Protein AF-A0A965U0W9-F1 (afdb_monomer)

Radius of gyration: 12.83 Å; Cα contacts (8 Å, |Δi|>4): 166; chains: 1; bounding box: 24×32×35 Å

pLDDT: mean 85.94, std 11.43, range [41.56, 95.44]

Foldseek 3Di:
DLQAAEEEEEAPVLVVPPVSVVVVVVVQVVCVVVNHHHDYDPALVVCLVVVVRHDPAYEYEDDDQVRVQVRVVSCVVSVHAYEYENDDCVPHPDDHHYDDDDD

Nearest PDB structures (foldseek):
  5xx1-assembly1_F  TM=7.440E-01  e=1.783E-02  Salmonella enterica subsp. enterica serovar Typhi
  5xx1-assembly1_A  TM=7.559E-01  e=2.164E-02  Salmonella enterica subsp. enterica serovar Typhi
  5xx1-assembly1_J  TM=7.558E-01  e=2.164E-02  Salmonella enterica subsp. enterica serovar Typhi
  5xx1-assembly1_G  TM=7.441E-01  e=1.783E-02  Salmonella enterica subsp. enterica serovar Typhi
  5xx1-assembly1_I  TM=7.563E-01  e=2.462E-02  Salmonella enterica subsp. enterica serovar Typhi

Solvent-accessible surface area (backbone atoms only — not comparable to full-atom values): 5951 Å² total; per-residue (Å²): 130,77,74,43,24,45,34,32,36,43,36,74,69,30,82,80,33,70,68,45,50,48,53,52,52,50,52,50,52,52,30,51,77,68,69,28,52,73,43,82,30,77,48,55,65,62,50,63,77,45,44,94,41,42,40,86,54,34,37,37,36,34,69,49,70,71,65,35,49,55,42,50,50,53,36,46,75,71,69,52,55,44,33,39,30,77,52,90,63,87,84,51,95,59,98,63,47,76,58,82,83,80,131

Sequence (103 aa):
MRDQVVPLLLDPACARSEWHLEILRSIQKCAAATQRNTLVASCAQELIQSRQRLCDPVIVAGFEQESLCETVNTLAGAGMRMIVAGIDADALSVPVSCVTHSR

Structure (mmCIF, N/CA/C/O backbone):
data_AF-A0A965U0W9-F1
#
_entry.id   AF-A0A965U0W9-F1
#
loop_
_atom_site.group_PDB
_atom_site.id
_atom_site.type_symbol
_atom_site.label_atom_id
_atom_site.label_alt_id
_atom_site.label_comp_id
_atom_site.label_asym_id
_atom_site.label_entity_id
_atom_site.label_seq_id
_atom_site.pdbx_PDB_ins_code
_atom_site.Cartn_x
_atom_site.Cartn_y
_atom_site.Cartn_z
_atom_site.occupancy
_atom_site.B_iso_or_equiv
_atom_site.auth_seq_id
_atom_site.auth_comp_id
_atom_site.auth_asym_id
_atom_site.auth_atom_id
_atom_site.pdbx_PDB_model_num
ATOM 1 N 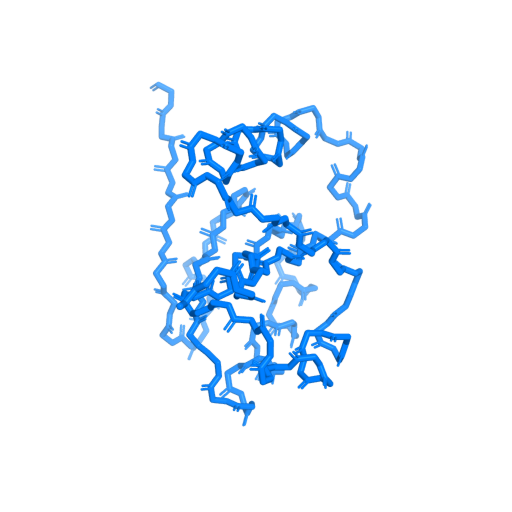N . MET A 1 1 ? -9.784 8.189 19.628 1.00 52.12 1 MET A N 1
ATOM 2 C CA . MET A 1 1 ? -9.286 7.584 18.368 1.00 52.12 1 MET A CA 1
ATOM 3 C C . MET A 1 1 ? -8.088 8.343 17.760 1.00 52.12 1 MET A C 1
ATOM 5 O O . MET A 1 1 ? -7.889 8.255 16.557 1.00 52.12 1 MET A O 1
ATOM 9 N N . ARG A 1 2 ? -7.267 9.074 18.539 1.00 55.78 2 ARG A N 1
ATOM 10 C CA . ARG A 1 2 ? -6.130 9.858 17.995 1.00 55.78 2 ARG A CA 1
ATOM 11 C C . ARG A 1 2 ? -4.840 9.045 17.781 1.00 55.78 2 ARG A C 1
ATOM 13 O O . ARG A 1 2 ? -3.930 9.551 17.143 1.00 55.78 2 ARG A O 1
ATOM 20 N N . ASP A 1 3 ? -4.792 7.796 18.245 1.00 66.69 3 ASP A N 1
ATOM 21 C CA . ASP A 1 3 ? -3.568 6.975 18.222 1.00 66.69 3 ASP A CA 1
ATOM 22 C C . ASP A 1 3 ? -3.465 6.016 17.030 1.00 66.69 3 ASP A C 1
ATOM 24 O O . ASP A 1 3 ? -2.491 5.270 16.930 1.00 66.69 3 ASP A O 1
ATOM 28 N N . GLN A 1 4 ? -4.466 6.002 16.143 1.00 80.50 4 GLN A N 1
ATOM 29 C CA . GLN A 1 4 ? -4.434 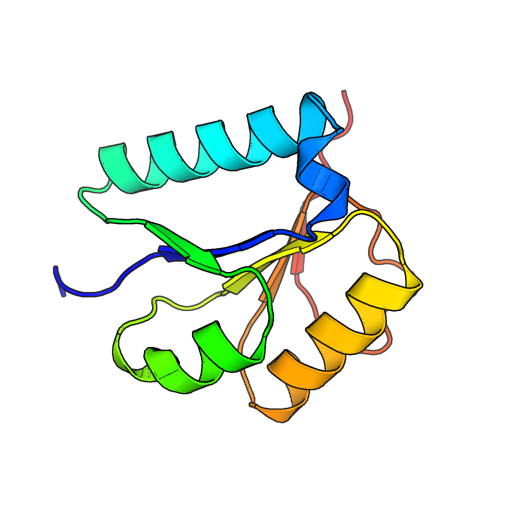5.133 14.971 1.00 80.50 4 GLN A CA 1
ATOM 30 C C . GLN A 1 4 ? -3.639 5.783 13.836 1.00 80.50 4 GLN A C 1
ATOM 32 O O . GLN A 1 4 ? -3.876 6.932 13.453 1.00 80.50 4 GLN A O 1
ATOM 37 N N . VAL A 1 5 ? -2.682 5.025 13.314 1.00 92.38 5 VAL A N 1
ATOM 38 C CA . VAL A 1 5 ? -1.721 5.452 12.296 1.00 92.38 5 VAL A CA 1
ATOM 39 C C . VAL A 1 5 ? -2.178 4.948 10.934 1.00 92.38 5 VAL A C 1
ATOM 41 O O . VAL A 1 5 ? -2.645 3.819 10.836 1.00 92.38 5 VAL A O 1
ATOM 44 N N . VAL A 1 6 ? -2.051 5.760 9.883 1.00 93.81 6 VAL A N 1
ATOM 45 C CA . VAL A 1 6 ? -2.347 5.344 8.503 1.00 93.81 6 VAL A CA 1
ATOM 46 C C . VAL A 1 6 ? -1.216 4.432 8.009 1.00 93.81 6 VAL A C 1
ATOM 48 O O . VAL A 1 6 ? -0.088 4.914 7.866 1.00 93.81 6 VAL A O 1
ATOM 51 N N . PRO A 1 7 ? -1.476 3.136 7.767 1.00 95.44 7 PRO A N 1
ATOM 52 C CA . PRO A 1 7 ? -0.448 2.214 7.307 1.00 95.44 7 PRO A CA 1
ATOM 53 C C . PRO A 1 7 ? -0.234 2.303 5.799 1.00 95.44 7 PRO A C 1
ATOM 55 O O . PRO A 1 7 ? -1.177 2.221 5.009 1.00 95.44 7 PRO A O 1
ATOM 58 N N . LEU A 1 8 ? 1.032 2.424 5.424 1.00 94.81 8 LEU A N 1
ATOM 59 C CA . LEU A 1 8 ? 1.523 2.446 4.057 1.00 94.81 8 LEU A CA 1
ATOM 60 C C . LEU A 1 8 ? 2.579 1.362 3.904 1.00 94.81 8 LEU A C 1
ATOM 62 O O . LEU A 1 8 ? 3.565 1.366 4.634 1.00 94.81 8 LEU A O 1
ATOM 66 N N . LEU A 1 9 ? 2.392 0.464 2.948 1.00 94.38 9 LEU A N 1
ATOM 67 C CA . LEU A 1 9 ? 3.448 -0.420 2.478 1.00 94.38 9 LEU A CA 1
ATOM 68 C C . LEU A 1 9 ? 3.954 0.126 1.153 1.00 94.38 9 LEU A C 1
ATOM 70 O O . LEU A 1 9 ? 3.169 0.301 0.222 1.00 94.38 9 LEU A O 1
ATOM 74 N N . LEU A 1 10 ? 5.249 0.411 1.093 1.00 91.38 10 LEU A N 1
ATOM 75 C CA . LEU A 1 10 ? 5.900 0.888 -0.116 1.00 91.38 10 LEU A CA 1
ATOM 76 C C . LEU A 1 10 ? 6.870 -0.182 -0.601 1.00 91.38 10 LEU A C 1
ATOM 78 O O . LEU A 1 10 ? 7.825 -0.500 0.108 1.00 91.38 10 LEU A O 1
ATOM 82 N N . ASP A 1 11 ? 6.640 -0.705 -1.804 1.00 88.69 11 ASP A N 1
ATOM 83 C CA . ASP A 1 11 ? 7.623 -1.560 -2.465 1.00 88.69 11 ASP A CA 1
ATOM 84 C C . ASP A 1 11 ? 8.964 -0.797 -2.554 1.00 88.69 11 ASP A C 1
ATOM 86 O O . ASP A 1 11 ? 8.984 0.356 -3.003 1.00 88.69 11 ASP A O 1
ATOM 90 N N . PRO A 1 12 ? 10.099 -1.380 -2.126 1.00 86.94 12 PRO A N 1
ATOM 91 C CA . PRO A 1 12 ? 11.399 -0.716 -2.198 1.00 86.94 12 PRO A CA 1
ATOM 92 C C . PRO A 1 12 ? 11.748 -0.166 -3.591 1.00 86.94 12 PRO A C 1
ATOM 94 O O . PRO A 1 12 ? 12.441 0.852 -3.698 1.00 86.94 12 PRO A O 1
ATOM 97 N N . ALA A 1 13 ? 11.260 -0.790 -4.667 1.00 87.75 13 ALA A N 1
ATOM 98 C CA . ALA A 1 13 ? 11.467 -0.316 -6.031 1.00 87.75 13 ALA A CA 1
ATOM 99 C C . ALA A 1 13 ? 10.754 1.022 -6.317 1.00 87.75 13 ALA A C 1
ATOM 101 O O . ALA A 1 13 ? 11.256 1.824 -7.113 1.00 87.75 13 ALA A O 1
ATOM 102 N N . CYS A 1 14 ? 9.671 1.346 -5.599 1.00 89.38 14 CYS A N 1
ATOM 103 C CA . CYS A 1 14 ? 8.975 2.630 -5.709 1.00 89.38 14 CYS A CA 1
ATOM 104 C C . CYS A 1 14 ? 9.868 3.835 -5.375 1.00 89.38 14 CYS A C 1
ATOM 106 O O . CYS A 1 14 ? 9.608 4.934 -5.864 1.00 89.38 14 CYS A O 1
ATOM 108 N N . ALA A 1 15 ? 10.941 3.658 -4.593 1.00 86.94 15 ALA A N 1
ATOM 109 C CA . ALA A 1 15 ? 11.880 4.735 -4.265 1.00 86.94 15 ALA A CA 1
ATOM 110 C C . ALA A 1 15 ? 12.557 5.353 -5.506 1.00 86.94 15 ALA A C 1
ATOM 112 O O . ALA A 1 15 ? 13.080 6.464 -5.437 1.00 86.94 15 ALA A O 1
ATOM 113 N N . ARG A 1 16 ? 12.541 4.644 -6.644 1.00 88.31 16 ARG A N 1
ATOM 114 C CA . ARG A 1 16 ? 13.120 5.083 -7.924 1.00 88.31 16 ARG A CA 1
ATOM 115 C C . ARG A 1 16 ? 12.097 5.742 -8.856 1.00 88.31 16 ARG A C 1
ATOM 117 O O . ARG A 1 16 ? 12.454 6.131 -9.962 1.00 88.31 16 ARG A O 1
ATOM 124 N N . SER A 1 17 ? 10.835 5.849 -8.440 1.00 89.75 17 SER A N 1
ATOM 125 C CA . SER A 1 17 ? 9.735 6.352 -9.263 1.00 89.75 17 SER A CA 1
ATOM 126 C C . SER A 1 17 ? 9.171 7.646 -8.686 1.00 89.75 17 SER A C 1
ATOM 128 O O . SER A 1 17 ? 8.543 7.644 -7.628 1.00 89.75 17 SER A O 1
ATOM 130 N N . GLU A 1 18 ? 9.348 8.759 -9.403 1.00 90.94 18 GLU A N 1
ATOM 131 C CA . GLU A 1 18 ? 8.820 10.064 -8.975 1.00 90.94 18 GLU A CA 1
ATOM 132 C C . GLU A 1 18 ? 7.306 10.035 -8.745 1.00 90.94 18 GLU A C 1
ATOM 134 O O . GLU A 1 18 ? 6.818 10.614 -7.777 1.00 90.94 18 GLU A O 1
ATOM 139 N N . TRP A 1 19 ? 6.578 9.296 -9.581 1.00 87.88 19 TRP A N 1
ATOM 140 C CA . TRP A 1 19 ? 5.135 9.136 -9.448 1.00 87.88 19 TRP A CA 1
ATOM 141 C C . TRP A 1 19 ? 4.735 8.433 -8.141 1.00 87.88 19 TRP A C 1
ATOM 143 O O . TRP A 1 19 ? 3.843 8.899 -7.435 1.00 87.88 19 TRP A O 1
ATOM 153 N N . HIS A 1 20 ? 5.439 7.369 -7.744 1.00 90.88 20 HIS A N 1
ATOM 154 C CA . HIS A 1 20 ? 5.177 6.706 -6.462 1.00 90.88 20 HIS A CA 1
ATOM 155 C C . HIS A 1 20 ? 5.540 7.584 -5.263 1.00 90.88 20 HIS A C 1
ATOM 157 O O . HIS A 1 20 ? 4.833 7.593 -4.252 1.00 90.88 20 HIS A O 1
ATOM 163 N N . LEU A 1 21 ? 6.620 8.361 -5.374 1.00 91.06 21 LEU A N 1
ATOM 164 C CA . LEU A 1 21 ? 6.984 9.338 -4.351 1.00 91.06 21 LEU A CA 1
ATOM 165 C C . LEU A 1 21 ? 5.914 10.432 -4.214 1.00 91.06 21 LEU A C 1
ATOM 167 O O . LEU A 1 21 ? 5.648 10.890 -3.103 1.00 91.06 21 LEU A O 1
ATOM 171 N N . GLU A 1 22 ? 5.269 10.838 -5.308 1.00 91.94 22 GLU A N 1
ATOM 172 C CA . GLU A 1 22 ? 4.145 11.778 -5.286 1.00 91.94 22 GLU A CA 1
ATOM 173 C C . GLU A 1 22 ? 2.896 11.187 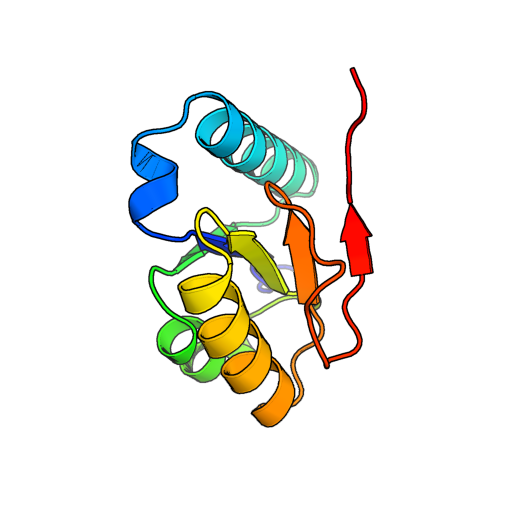-4.614 1.00 91.94 22 GLU A C 1
ATOM 175 O O . GLU A 1 22 ? 2.276 11.865 -3.786 1.00 91.94 22 GLU A O 1
ATOM 180 N N . ILE A 1 23 ? 2.568 9.917 -4.887 1.00 89.50 23 ILE A N 1
ATOM 181 C CA . ILE A 1 23 ? 1.505 9.181 -4.179 1.00 89.50 23 ILE A CA 1
ATOM 182 C C . ILE A 1 23 ? 1.779 9.194 -2.670 1.00 89.50 23 ILE A C 1
ATOM 184 O O . ILE A 1 23 ? 0.920 9.608 -1.886 1.00 89.50 23 ILE A O 1
ATOM 188 N N . LEU A 1 24 ? 2.994 8.820 -2.256 1.00 92.06 24 LEU A N 1
ATOM 189 C CA . LEU A 1 24 ? 3.388 8.797 -0.847 1.00 92.06 24 LEU A CA 1
ATOM 190 C C . LEU A 1 24 ? 3.234 10.175 -0.187 1.00 92.06 24 LEU A C 1
ATOM 192 O O . LEU A 1 24 ? 2.590 10.294 0.859 1.00 92.06 24 LEU A O 1
ATOM 196 N N . ARG A 1 25 ? 3.787 11.227 -0.806 1.00 93.56 25 ARG A N 1
ATOM 197 C CA . ARG A 1 25 ? 3.702 12.606 -0.292 1.00 93.56 25 ARG A CA 1
ATOM 198 C C . ARG A 1 25 ? 2.255 13.073 -0.163 1.00 93.56 25 ARG A C 1
ATOM 200 O O . ARG A 1 25 ? 1.907 13.726 0.821 1.00 93.56 25 ARG A O 1
ATOM 207 N N . SER A 1 26 ? 1.408 12.733 -1.131 1.00 92.56 26 SER A N 1
ATOM 208 C CA . SER A 1 26 ? -0.007 13.108 -1.121 1.00 92.56 26 SER A CA 1
ATOM 209 C C . SER A 1 26 ? -0.750 12.443 0.033 1.00 92.56 26 SER A C 1
ATOM 211 O O . SER A 1 26 ? -1.476 13.116 0.766 1.00 92.56 26 SER A O 1
ATOM 213 N N . ILE A 1 27 ? -0.500 11.154 0.277 1.00 92.12 27 ILE A N 1
ATOM 214 C CA . ILE A 1 27 ? -1.116 10.438 1.399 1.00 92.12 27 ILE A CA 1
ATOM 215 C C . ILE A 1 27 ? -0.636 11.004 2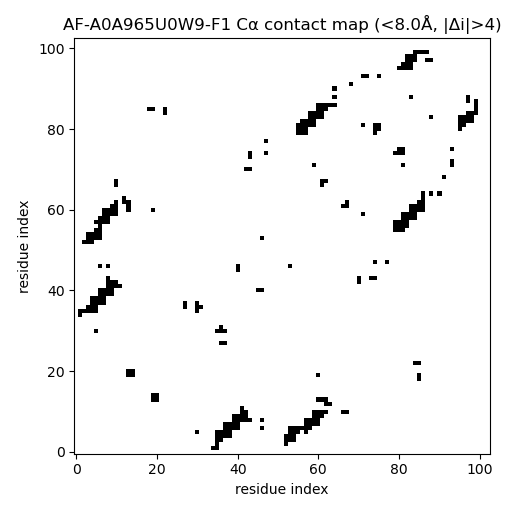.737 1.00 92.12 27 ILE A C 1
ATOM 217 O O . ILE A 1 27 ? -1.450 11.242 3.628 1.00 92.12 27 ILE A O 1
ATOM 221 N N . GLN A 1 28 ? 0.661 11.285 2.875 1.00 93.62 28 GLN A N 1
ATOM 222 C CA . GLN A 1 28 ? 1.212 11.916 4.077 1.00 93.62 28 GLN A CA 1
ATOM 223 C C . GLN A 1 28 ? 0.588 13.293 4.337 1.00 93.62 28 GLN A C 1
ATOM 225 O O . GLN A 1 28 ? 0.223 13.602 5.472 1.00 93.62 28 GLN A O 1
ATOM 230 N N . LYS A 1 29 ? 0.390 14.098 3.287 1.00 94.31 29 LYS A N 1
ATOM 231 C CA . LYS A 1 29 ? -0.291 15.395 3.377 1.00 94.31 29 LYS A CA 1
ATOM 232 C C . LYS A 1 29 ? -1.746 15.243 3.831 1.00 94.31 29 LYS A C 1
ATOM 234 O O . LYS A 1 29 ? -2.186 15.984 4.708 1.00 94.31 29 LYS A O 1
ATOM 239 N N . CYS A 1 30 ? -2.483 14.275 3.285 1.00 91.62 30 CYS A N 1
ATOM 240 C CA . CYS A 1 30 ? -3.854 13.978 3.705 1.00 91.62 30 CYS A CA 1
ATOM 241 C C . CYS A 1 30 ? -3.919 13.485 5.157 1.00 91.62 30 CYS A C 1
ATOM 243 O O . CYS A 1 30 ? -4.759 13.950 5.927 1.00 91.62 30 CYS A O 1
ATOM 245 N N . ALA A 1 31 ? -3.010 12.595 5.563 1.00 91.50 31 ALA A N 1
ATOM 246 C CA . ALA A 1 31 ? -2.922 12.118 6.939 1.00 91.50 31 ALA A CA 1
AT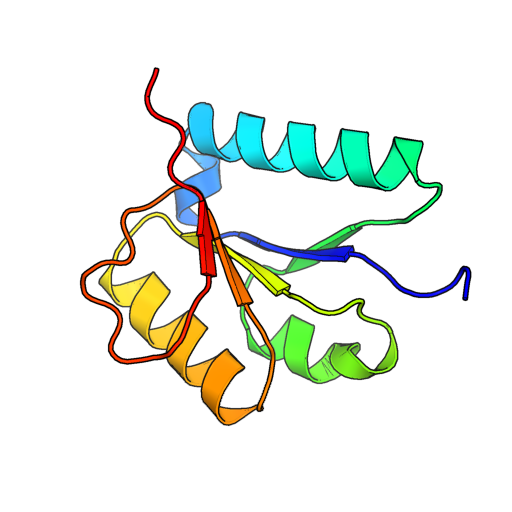OM 247 C C . ALA A 1 31 ? -2.701 13.289 7.907 1.00 91.50 31 ALA A C 1
ATOM 249 O O . ALA A 1 31 ? -3.487 13.457 8.843 1.00 91.50 31 ALA A O 1
ATOM 250 N N . ALA A 1 32 ? -1.736 14.165 7.608 1.00 91.19 32 ALA A N 1
ATOM 251 C CA . ALA A 1 32 ? -1.453 15.363 8.393 1.00 91.19 32 ALA A CA 1
ATOM 252 C C . ALA A 1 32 ? -2.661 16.313 8.480 1.00 91.19 32 ALA A C 1
ATOM 254 O O . ALA A 1 32 ? -3.000 16.774 9.571 1.00 91.19 32 ALA A O 1
ATOM 255 N N . ALA A 1 33 ? -3.366 16.548 7.367 1.00 91.62 33 ALA A N 1
ATOM 256 C CA . ALA A 1 33 ? -4.587 17.360 7.349 1.00 91.62 33 ALA A CA 1
ATOM 257 C C . ALA A 1 33 ? -5.698 16.780 8.246 1.00 91.62 33 ALA A C 1
ATOM 259 O O . ALA A 1 33 ? -6.494 17.526 8.811 1.00 91.62 33 ALA A O 1
ATOM 260 N N . THR A 1 34 ? -5.721 15.456 8.424 1.00 89.12 34 THR A N 1
ATOM 261 C CA . THR A 1 34 ? -6.644 14.759 9.338 1.00 89.12 34 THR A CA 1
ATOM 262 C C . THR A 1 34 ? -6.085 14.537 10.748 1.00 89.12 34 THR A C 1
ATOM 264 O O . THR A 1 34 ? -6.677 13.784 11.517 1.00 89.12 34 THR A O 1
ATOM 267 N N . GLN A 1 35 ? -4.967 15.183 11.106 1.00 89.19 35 GLN A N 1
ATOM 268 C CA . GLN A 1 35 ? -4.276 15.018 12.394 1.00 89.19 35 GLN A CA 1
ATOM 269 C C . GLN A 1 35 ? -3.878 13.562 12.696 1.00 89.19 35 GLN A C 1
ATOM 271 O O . GLN A 1 35 ? -3.920 13.120 13.845 1.00 89.19 35 GLN A O 1
ATOM 276 N N . ARG A 1 36 ? -3.505 12.802 11.661 1.00 89.50 36 ARG A N 1
ATOM 277 C CA . ARG A 1 36 ? -3.023 11.421 11.771 1.00 89.50 36 ARG A CA 1
ATOM 278 C C . ARG A 1 36 ? -1.569 11.316 11.337 1.00 89.50 36 ARG A C 1
ATOM 280 O O . ARG A 1 36 ? -1.124 12.020 10.434 1.00 89.50 36 ARG A O 1
ATOM 287 N N . ASN A 1 37 ? -0.861 10.371 11.945 1.00 91.69 37 ASN A N 1
ATOM 288 C CA . ASN A 1 37 ? 0.474 9.976 11.511 1.00 91.69 37 ASN A CA 1
ATOM 289 C C . ASN A 1 37 ? 0.393 8.898 10.426 1.00 91.69 37 ASN A C 1
ATOM 291 O O . ASN A 1 37 ? -0.623 8.213 10.288 1.00 91.69 37 ASN A O 1
ATOM 295 N N . THR A 1 38 ? 1.488 8.728 9.689 1.00 92.56 38 THR A N 1
ATOM 296 C CA . THR A 1 38 ? 1.684 7.615 8.753 1.00 92.56 38 THR A CA 1
ATOM 297 C C . THR A 1 38 ? 2.730 6.650 9.302 1.00 92.56 38 THR A C 1
ATOM 299 O O . THR A 1 38 ? 3.655 7.071 9.995 1.00 92.56 38 THR A O 1
ATOM 302 N N . LEU A 1 39 ? 2.577 5.362 9.000 1.00 94.38 39 LEU A N 1
ATOM 303 C CA . LEU A 1 39 ? 3.602 4.340 9.195 1.00 94.38 39 LEU A CA 1
ATOM 304 C C . LEU A 1 39 ? 3.961 3.824 7.810 1.00 94.38 39 LEU A C 1
ATOM 306 O O . LEU A 1 39 ? 3.114 3.214 7.165 1.00 94.38 39 LEU A O 1
ATOM 310 N N . VAL A 1 40 ? 5.185 4.089 7.365 1.00 94.06 40 VAL A N 1
ATOM 311 C CA . VAL A 1 40 ? 5.703 3.553 6.105 1.00 94.06 40 VAL A CA 1
ATOM 312 C C . VAL A 1 40 ? 6.508 2.305 6.434 1.00 94.06 40 VAL A C 1
ATOM 314 O O . VAL A 1 40 ? 7.542 2.403 7.089 1.00 94.06 40 VAL A O 1
ATOM 317 N N . ALA A 1 41 ? 6.000 1.154 6.014 1.00 93.31 41 ALA A N 1
ATOM 318 C CA . ALA A 1 41 ? 6.633 -0.143 6.174 1.00 93.31 41 ALA A CA 1
ATOM 319 C C . ALA A 1 41 ? 7.271 -0.601 4.862 1.00 93.31 41 ALA A C 1
ATOM 321 O O . ALA A 1 41 ? 6.764 -0.304 3.775 1.00 93.31 41 ALA A O 1
ATOM 322 N N . SER A 1 42 ? 8.362 -1.355 4.984 1.00 87.50 42 SER A N 1
ATOM 323 C CA . SER A 1 42 ? 9.067 -1.935 3.834 1.00 87.50 42 SER A CA 1
ATOM 324 C C . SER A 1 42 ? 8.572 -3.337 3.462 1.00 87.50 42 SER A C 1
ATOM 326 O O . SER A 1 42 ? 8.852 -3.822 2.369 1.00 87.50 42 SER A O 1
ATOM 328 N N . CYS A 1 43 ? 7.817 -3.985 4.356 1.00 90.69 43 CYS A N 1
ATOM 329 C CA . CYS A 1 43 ? 7.255 -5.317 4.150 1.00 90.69 43 CYS A CA 1
ATOM 330 C C . CYS A 1 43 ? 5.931 -5.522 4.912 1.00 90.69 43 CYS A C 1
ATOM 332 O O . CYS A 1 43 ? 5.585 -4.772 5.830 1.00 90.69 43 CYS A O 1
ATOM 334 N N . ALA A 1 44 ? 5.181 -6.567 4.547 1.00 93.00 44 ALA A N 1
ATOM 335 C CA . ALA A 1 44 ? 3.869 -6.869 5.126 1.00 93.00 44 ALA A CA 1
ATOM 336 C C . ALA A 1 44 ? 3.941 -7.229 6.621 1.00 93.00 44 ALA A C 1
ATOM 338 O O . ALA A 1 44 ? 3.050 -6.878 7.397 1.00 93.00 44 ALA A O 1
ATOM 339 N N . GLN A 1 45 ? 5.012 -7.903 7.043 1.00 93.44 45 GLN A N 1
ATOM 340 C CA . GLN A 1 45 ? 5.191 -8.394 8.407 1.00 93.44 45 GLN A CA 1
ATOM 341 C C . GLN A 1 45 ? 5.259 -7.252 9.431 1.00 93.44 45 GLN A C 1
ATOM 343 O O . GLN A 1 45 ? 4.665 -7.375 10.502 1.00 93.44 45 GLN A O 1
ATOM 348 N N . GLU A 1 46 ? 5.900 -6.128 9.097 1.00 93.69 46 GLU A N 1
ATOM 349 C CA . GLU A 1 46 ? 5.949 -4.933 9.957 1.00 93.69 46 GLU A CA 1
ATOM 350 C C . GLU A 1 46 ? 4.540 -4.389 10.262 1.00 93.69 46 GLU A C 1
ATOM 352 O O . GLU A 1 46 ? 4.226 -4.021 11.402 1.00 93.69 46 GLU A O 1
ATOM 357 N N . LEU A 1 47 ? 3.662 -4.382 9.251 1.00 94.50 47 LEU A N 1
ATOM 358 C CA . LEU A 1 47 ? 2.280 -3.928 9.399 1.00 94.50 47 LEU A CA 1
ATOM 359 C C . LEU A 1 47 ? 1.438 -4.916 10.206 1.00 94.50 47 LEU A C 1
ATOM 361 O O . LEU A 1 47 ? 0.677 -4.501 11.080 1.00 94.50 47 LEU A O 1
ATOM 365 N N . ILE A 1 48 ? 1.604 -6.218 9.965 1.00 94.62 48 ILE A N 1
ATOM 366 C CA . ILE A 1 48 ? 0.897 -7.266 10.711 1.00 94.62 48 ILE A CA 1
ATOM 367 C C . ILE A 1 48 ? 1.257 -7.200 12.201 1.00 94.62 48 ILE A C 1
ATOM 369 O O . ILE A 1 48 ? 0.363 -7.229 13.048 1.00 94.62 48 ILE A O 1
ATOM 373 N N . GLN A 1 49 ? 2.542 -7.042 12.531 1.00 93.69 49 GLN A N 1
ATOM 374 C CA . GLN A 1 49 ? 3.006 -6.903 13.916 1.00 93.69 49 GLN A CA 1
ATOM 375 C C . GLN A 1 49 ? 2.443 -5.650 14.600 1.00 93.69 49 GLN A C 1
ATOM 377 O O . GLN A 1 49 ? 2.143 -5.669 15.793 1.00 93.69 49 GLN A O 1
ATOM 382 N N . SER A 1 50 ? 2.246 -4.571 13.841 1.00 91.50 50 SER A N 1
ATOM 383 C CA . SER A 1 50 ? 1.758 -3.289 14.360 1.00 91.50 50 SER A CA 1
ATOM 384 C C . SER A 1 50 ? 0.234 -3.131 14.305 1.00 91.50 50 SER A C 1
ATOM 386 O O . SER A 1 50 ? -0.277 -2.085 14.712 1.00 91.50 50 SER A O 1
ATOM 388 N N . ARG A 1 51 ? -0.509 -4.150 13.842 1.00 89.75 51 ARG A N 1
ATOM 389 C CA . ARG A 1 51 ? -1.927 -4.060 13.447 1.00 89.75 51 ARG A CA 1
ATOM 390 C C . ARG A 1 51 ? -2.848 -3.378 14.455 1.00 89.75 51 ARG A C 1
ATOM 392 O O . ARG A 1 51 ? -3.728 -2.626 14.052 1.00 89.75 51 ARG A O 1
ATOM 399 N N . GLN A 1 52 ? -2.650 -3.596 15.754 1.00 89.81 52 GLN A N 1
ATOM 400 C CA . GLN A 1 52 ? -3.500 -3.009 16.803 1.00 89.81 52 GLN A CA 1
ATOM 401 C C . GLN A 1 52 ? -3.486 -1.470 16.819 1.00 89.81 52 GLN A C 1
ATOM 403 O O . GLN A 1 52 ? -4.401 -0.849 17.356 1.00 89.81 52 GLN A O 1
ATOM 408 N N . ARG A 1 53 ? -2.453 -0.851 16.237 1.00 90.06 53 ARG A N 1
ATOM 409 C CA . ARG A 1 53 ? -2.260 0.606 16.180 1.00 90.06 53 ARG A CA 1
ATOM 410 C C . ARG A 1 53 ? -2.585 1.194 14.806 1.00 90.06 53 ARG A C 1
ATOM 412 O O . ARG A 1 53 ? -2.449 2.402 14.619 1.00 90.06 53 ARG A O 1
ATOM 419 N N . LEU A 1 54 ? -2.974 0.360 13.845 1.00 91.62 54 LEU A N 1
ATOM 420 C CA . LEU A 1 54 ? -3.186 0.769 12.464 1.00 91.62 54 LEU A CA 1
ATOM 421 C C . LEU A 1 54 ? -4.653 1.106 12.199 1.00 91.62 54 LEU A C 1
ATOM 423 O O . LEU A 1 54 ? -5.565 0.465 12.719 1.00 91.62 54 LEU A O 1
ATOM 427 N N . CYS A 1 55 ? -4.873 2.116 11.364 1.00 89.94 55 CYS A N 1
ATOM 428 C CA . CYS A 1 55 ? -6.149 2.319 10.694 1.00 89.94 55 CYS A CA 1
ATOM 429 C C . CYS A 1 55 ? -6.349 1.232 9.630 1.00 89.94 55 CYS A C 1
ATOM 431 O O . CYS A 1 55 ? -5.403 0.879 8.930 1.00 89.94 55 CYS A O 1
ATOM 433 N N . ASP A 1 56 ? -7.591 0.799 9.424 1.00 87.50 56 ASP A N 1
ATOM 434 C CA . ASP A 1 56 ? -7.963 0.114 8.186 1.00 87.50 56 ASP A CA 1
ATOM 435 C C . ASP A 1 56 ? -8.487 1.134 7.158 1.00 87.50 56 ASP A C 1
ATOM 437 O O . ASP A 1 56 ? -9.269 2.015 7.540 1.00 87.50 56 ASP A O 1
ATOM 441 N N . PRO A 1 57 ? -8.179 0.984 5.856 1.00 91.25 57 PRO A N 1
ATOM 442 C CA . PRO A 1 57 ? -7.374 -0.080 5.237 1.00 91.25 57 PRO A CA 1
ATOM 443 C C . PRO A 1 57 ? -5.863 0.229 5.172 1.00 91.25 57 PRO A C 1
ATOM 445 O O . PRO A 1 57 ? -5.443 1.374 5.331 1.00 91.25 57 PRO A O 1
ATOM 448 N N . VAL A 1 58 ? -5.064 -0.799 4.860 1.00 93.50 58 VAL A N 1
ATOM 449 C CA . VAL A 1 58 ? -3.657 -0.677 4.440 1.00 93.50 58 VAL A CA 1
ATOM 450 C C . VAL A 1 58 ? -3.558 -0.155 3.026 1.00 93.50 58 VAL A C 1
ATOM 452 O O . VAL A 1 58 ? -4.206 -0.681 2.130 1.00 93.50 58 VAL A O 1
ATOM 455 N N . ILE A 1 59 ? -2.723 0.858 2.815 1.00 94.12 59 ILE A N 1
ATOM 456 C CA . ILE A 1 59 ? -2.413 1.342 1.474 1.00 94.12 59 ILE A CA 1
ATOM 457 C C . ILE A 1 59 ? -1.133 0.656 1.006 1.00 94.12 59 ILE A C 1
ATOM 459 O O . ILE A 1 59 ? -0.094 0.785 1.647 1.00 94.12 59 ILE A O 1
ATOM 463 N N . VAL A 1 60 ? -1.215 -0.076 -0.099 1.00 93.25 60 VAL A N 1
ATOM 464 C CA . VAL A 1 60 ? -0.099 -0.794 -0.715 1.00 93.25 60 VAL A CA 1
ATOM 465 C C . VAL A 1 60 ? 0.267 -0.075 -2.006 1.00 93.25 60 VAL A C 1
ATOM 467 O O . VAL A 1 60 ? -0.522 -0.036 -2.948 1.00 93.25 60 VAL A O 1
ATOM 470 N N . ALA A 1 61 ? 1.458 0.512 -2.033 1.00 91.44 61 ALA A N 1
ATOM 471 C CA . ALA A 1 61 ? 2.062 1.069 -3.231 1.00 91.44 61 ALA A CA 1
ATOM 472 C C . ALA A 1 61 ? 3.035 0.034 -3.806 1.00 91.44 61 ALA A C 1
ATOM 474 O O . ALA A 1 61 ? 4.097 -0.199 -3.228 1.00 91.44 61 ALA A O 1
ATOM 475 N N . GLY A 1 62 ? 2.631 -0.622 -4.894 1.00 87.06 62 GLY A N 1
ATOM 476 C CA . GLY A 1 62 ? 3.426 -1.656 -5.561 1.00 87.06 62 GLY A CA 1
ATOM 477 C C . GLY A 1 62 ? 4.116 -1.126 -6.809 1.00 87.06 62 GLY A C 1
ATOM 478 O O . GLY A 1 62 ? 3.594 -0.225 -7.450 1.00 87.06 62 GLY A O 1
ATOM 479 N N . PHE A 1 63 ? 5.264 -1.705 -7.164 1.00 86.44 63 PHE A N 1
ATOM 480 C CA . PHE A 1 63 ? 5.991 -1.363 -8.391 1.00 86.44 63 PHE A CA 1
ATOM 481 C C . PHE A 1 63 ? 6.008 -2.524 -9.391 1.00 86.44 63 PHE A C 1
ATOM 483 O O . PHE A 1 63 ? 5.758 -2.327 -10.578 1.00 86.44 63 PHE A O 1
ATOM 490 N N . GLU A 1 64 ? 6.255 -3.742 -8.903 1.00 85.38 64 GLU A N 1
ATOM 491 C CA . GLU A 1 64 ? 6.256 -4.973 -9.696 1.00 85.38 64 GLU A CA 1
ATOM 492 C C . GLU A 1 64 ? 5.109 -5.894 -9.280 1.00 85.38 64 GLU A C 1
ATOM 494 O O . GLU A 1 64 ? 4.809 -6.065 -8.098 1.00 85.38 64 GLU A O 1
ATOM 499 N N . GLN A 1 65 ? 4.477 -6.523 -10.269 1.00 84.00 65 GLN A N 1
ATOM 500 C CA . GLN A 1 65 ? 3.291 -7.346 -10.057 1.00 84.00 65 GLN A CA 1
ATOM 501 C C . GLN A 1 65 ? 3.568 -8.583 -9.186 1.00 84.00 65 GLN A C 1
ATOM 503 O O . GLN A 1 65 ? 2.735 -8.942 -8.360 1.00 84.00 65 GLN A O 1
ATOM 508 N N . GLU A 1 66 ? 4.728 -9.227 -9.340 1.00 83.50 66 GLU A N 1
ATOM 509 C CA . GLU A 1 66 ? 5.093 -10.422 -8.564 1.00 83.50 66 GLU A CA 1
ATOM 510 C C . GLU A 1 66 ? 5.245 -10.102 -7.065 1.00 83.50 66 GLU A C 1
ATOM 512 O O . GLU A 1 66 ? 4.578 -10.716 -6.229 1.00 83.50 66 GLU A O 1
ATOM 517 N N . SER A 1 67 ? 6.029 -9.065 -6.745 1.00 84.56 67 SER A N 1
ATOM 518 C CA . SER A 1 67 ? 6.204 -8.518 -5.387 1.00 84.56 67 SER A CA 1
ATOM 519 C C . SER A 1 67 ? 4.870 -8.087 -4.762 1.00 84.56 67 SER A C 1
ATOM 521 O O . SER A 1 67 ? 4.568 -8.380 -3.595 1.00 84.56 67 SER A O 1
ATOM 523 N N . LEU A 1 68 ? 4.015 -7.443 -5.563 1.00 88.06 68 LEU A N 1
ATOM 524 C CA . LEU A 1 68 ? 2.680 -7.043 -5.139 1.00 88.06 68 LEU A CA 1
ATOM 525 C C . LEU A 1 68 ? 1.810 -8.257 -4.787 1.00 88.06 68 LEU A C 1
ATOM 527 O O . LEU A 1 68 ? 1.182 -8.255 -3.730 1.00 88.06 68 LEU A O 1
ATOM 531 N N . CYS A 1 69 ? 1.777 -9.294 -5.629 1.00 88.88 69 CYS A N 1
ATOM 532 C CA . CYS A 1 69 ? 0.997 -10.508 -5.379 1.00 88.88 69 CYS A CA 1
ATOM 533 C C . CYS A 1 69 ? 1.357 -11.151 -4.033 1.00 88.88 69 CYS A C 1
ATOM 535 O O . CYS A 1 69 ? 0.462 -11.468 -3.248 1.00 88.88 69 CYS A O 1
ATOM 537 N N . GLU A 1 70 ? 2.648 -11.321 -3.740 1.00 89.38 70 GLU A N 1
ATOM 538 C CA . GLU A 1 70 ? 3.108 -11.893 -2.467 1.00 89.38 70 GLU A CA 1
ATOM 539 C C . GLU A 1 70 ? 2.674 -11.034 -1.271 1.00 89.38 70 GLU A C 1
ATOM 541 O O . GLU A 1 70 ? 2.104 -11.536 -0.292 1.00 89.38 70 GLU A O 1
ATOM 546 N N . THR A 1 71 ? 2.882 -9.721 -1.375 1.00 91.19 71 THR A N 1
ATOM 547 C CA . THR A 1 71 ? 2.525 -8.757 -0.332 1.00 91.19 71 THR A CA 1
ATOM 548 C C . THR A 1 71 ? 1.028 -8.774 -0.036 1.00 91.19 71 THR A C 1
ATOM 550 O O . THR A 1 71 ? 0.612 -8.881 1.122 1.00 91.19 71 THR A O 1
ATOM 553 N N . VAL A 1 72 ? 0.203 -8.693 -1.080 1.00 91.12 72 VAL A N 1
ATOM 554 C CA . VAL A 1 72 ? -1.252 -8.639 -0.944 1.00 91.12 72 VAL A CA 1
ATOM 555 C C . VAL A 1 72 ? -1.787 -9.974 -0.419 1.00 91.12 72 VAL A C 1
ATOM 557 O O . VAL A 1 72 ? -2.631 -9.967 0.475 1.00 91.12 72 VAL A O 1
A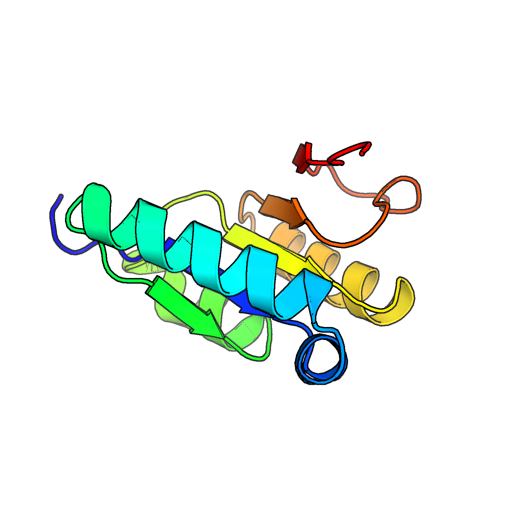TOM 560 N N . ASN A 1 73 ? -1.259 -11.116 -0.871 1.00 91.38 73 ASN A N 1
ATOM 561 C CA . ASN A 1 73 ? -1.635 -12.428 -0.330 1.00 91.38 73 ASN A CA 1
ATOM 562 C C . ASN A 1 73 ? -1.298 -12.557 1.161 1.00 91.38 73 ASN A C 1
ATOM 564 O O . ASN A 1 73 ? -2.110 -13.062 1.937 1.00 91.38 73 ASN A O 1
ATOM 568 N N . THR A 1 74 ? -0.136 -12.057 1.582 1.00 93.31 74 THR A N 1
ATOM 569 C CA . THR A 1 74 ? 0.287 -12.079 2.989 1.00 93.31 74 THR A CA 1
ATOM 570 C C . THR A 1 74 ? -0.648 -11.245 3.869 1.00 93.31 74 THR A C 1
ATOM 572 O O . THR A 1 74 ? -1.126 -11.710 4.906 1.00 93.31 74 THR A O 1
ATOM 575 N N . LEU A 1 75 ? -0.968 -10.022 3.440 1.00 93.69 75 LEU A N 1
ATOM 576 C CA . LEU A 1 75 ? -1.884 -9.130 4.156 1.00 93.69 75 LEU A CA 1
ATOM 577 C C . LEU A 1 75 ? -3.334 -9.652 4.147 1.00 93.69 75 LEU A C 1
ATOM 579 O O . LEU A 1 75 ? -4.024 -9.570 5.168 1.00 93.69 75 LEU A O 1
ATOM 583 N N . ALA A 1 76 ? -3.784 -10.243 3.035 1.00 92.12 76 ALA A N 1
ATOM 584 C CA . ALA A 1 76 ? -5.091 -10.891 2.924 1.00 92.12 76 ALA A CA 1
ATOM 585 C C . ALA A 1 76 ? -5.205 -12.110 3.847 1.00 92.12 76 ALA A C 1
ATOM 587 O O . ALA A 1 76 ? -6.212 -12.255 4.536 1.00 92.12 76 ALA A O 1
ATOM 588 N N . GLY A 1 77 ? -4.165 -12.949 3.916 1.00 92.50 77 GLY A N 1
ATOM 589 C CA . GLY A 1 77 ? -4.094 -14.092 4.829 1.00 92.50 77 GLY A CA 1
ATOM 590 C C . GLY A 1 77 ? -4.123 -13.673 6.299 1.00 92.50 77 GLY A C 1
ATOM 591 O O . GLY A 1 77 ? -4.703 -14.363 7.134 1.00 92.50 77 GLY A O 1
ATOM 592 N N . ALA A 1 78 ? -3.587 -12.491 6.613 1.00 92.81 78 ALA A N 1
ATOM 593 C CA . ALA A 1 78 ? -3.753 -11.874 7.923 1.00 92.81 78 ALA A CA 1
ATOM 594 C C . ALA A 1 78 ? -5.158 -11.274 8.130 1.00 92.81 78 ALA A C 1
ATOM 596 O O . ALA A 1 78 ? -5.490 -10.895 9.246 1.00 92.81 78 ALA A O 1
ATOM 597 N N . GLY A 1 79 ? -6.005 -11.171 7.106 1.00 91.44 79 GLY A N 1
ATOM 598 C CA . GLY A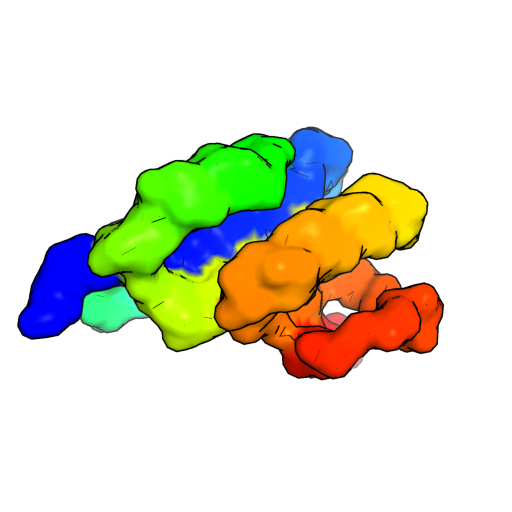 1 79 ? -7.342 -10.578 7.180 1.00 91.44 79 GLY A CA 1
ATOM 599 C C . GLY A 1 79 ? -7.328 -9.049 7.220 1.00 91.44 79 GLY A C 1
ATOM 600 O O . GLY A 1 79 ? -8.188 -8.450 7.867 1.00 91.44 79 GLY A O 1
ATOM 601 N N . MET A 1 80 ? -6.322 -8.406 6.623 1.00 92.50 80 MET A N 1
ATOM 602 C CA . MET A 1 80 ? -6.229 -6.947 6.521 1.00 92.50 80 MET A CA 1
ATOM 603 C C . MET A 1 80 ? -6.906 -6.456 5.239 1.00 92.50 80 MET A C 1
ATOM 605 O O . MET A 1 80 ? -6.744 -7.043 4.172 1.00 92.50 80 MET A O 1
ATOM 609 N N . ARG A 1 81 ? -7.664 -5.360 5.335 1.00 91.81 81 ARG A N 1
ATOM 610 C CA . ARG A 1 81 ? -8.255 -4.709 4.157 1.00 91.81 81 ARG A CA 1
ATOM 611 C C . ARG A 1 81 ? -7.208 -3.839 3.480 1.00 91.81 81 ARG A C 1
ATOM 613 O O . ARG A 1 81 ? -6.447 -3.170 4.175 1.00 91.81 81 ARG A O 1
ATOM 620 N N . MET A 1 82 ? -7.205 -3.811 2.150 1.00 92.38 82 MET A N 1
ATOM 621 C CA . MET A 1 82 ? -6.160 -3.144 1.375 1.00 92.38 82 MET A CA 1
ATOM 622 C C . MET A 1 82 ? -6.729 -2.224 0.296 1.00 92.38 82 MET A C 1
ATOM 624 O O . MET A 1 82 ? -7.752 -2.527 -0.324 1.00 92.38 82 MET A O 1
ATOM 628 N N . ILE A 1 83 ? -6.016 -1.126 0.060 1.00 91.19 83 ILE A N 1
ATOM 629 C CA . ILE A 1 83 ? -6.115 -0.293 -1.135 1.00 91.19 83 ILE A CA 1
ATOM 630 C C . ILE A 1 83 ? -4.795 -0.415 -1.890 1.00 91.19 83 ILE A C 1
ATOM 632 O O . ILE A 1 83 ? -3.744 -0.164 -1.305 1.00 91.19 83 ILE A O 1
ATOM 636 N N . VAL A 1 84 ? -4.848 -0.762 -3.173 1.00 90.19 84 VAL A N 1
ATOM 637 C CA . VAL A 1 84 ? -3.665 -0.793 -4.045 1.00 90.19 84 VAL A CA 1
ATOM 638 C C . VAL A 1 84 ? -3.589 0.507 -4.844 1.00 90.19 84 VAL A C 1
ATOM 640 O O . VAL A 1 84 ? -4.594 0.960 -5.401 1.00 90.19 84 VAL A O 1
ATOM 643 N N . ALA A 1 85 ? -2.400 1.107 -4.879 1.00 88.19 85 ALA A N 1
ATOM 644 C CA . ALA A 1 85 ? -2.095 2.332 -5.611 1.00 88.19 85 ALA A CA 1
ATOM 645 C C . ALA A 1 85 ? -0.759 2.196 -6.358 1.00 88.19 85 ALA A C 1
ATOM 647 O O . ALA A 1 85 ? 0.111 1.435 -5.946 1.00 88.19 85 ALA A O 1
ATOM 648 N N . GLY A 1 86 ? -0.573 2.966 -7.431 1.00 84.50 86 GLY A N 1
ATOM 649 C CA . GLY A 1 86 ? 0.706 3.005 -8.154 1.00 84.50 86 GLY A CA 1
ATOM 650 C C . GLY A 1 86 ? 0.929 1.861 -9.152 1.00 84.50 86 GLY A C 1
ATOM 651 O O . GLY A 1 86 ? 1.919 1.854 -9.870 1.00 84.50 86 GLY A O 1
ATOM 652 N N . ILE A 1 87 ? 0.003 0.912 -9.253 1.00 85.12 87 ILE A N 1
ATOM 653 C CA . ILE A 1 87 ? 0.114 -0.216 -10.176 1.00 85.12 87 ILE A CA 1
ATOM 654 C C . ILE A 1 87 ? -1.267 -0.784 -10.484 1.00 85.12 87 ILE A C 1
ATOM 656 O O . ILE A 1 87 ? -2.166 -0.744 -9.636 1.00 85.12 87 ILE A O 1
ATOM 660 N N . ASP A 1 88 ? -1.419 -1.316 -11.692 1.00 80.69 88 ASP A N 1
ATOM 661 C CA . ASP A 1 88 ? -2.609 -2.064 -12.070 1.00 80.69 88 ASP A CA 1
ATOM 662 C C . ASP A 1 88 ? -2.691 -3.359 -11.259 1.00 80.69 88 ASP A C 1
ATOM 664 O O . ASP A 1 88 ? -1.719 -4.092 -11.069 1.00 80.69 88 ASP A O 1
ATOM 668 N N . ALA A 1 89 ? -3.886 -3.626 -10.753 1.00 75.38 89 ALA A N 1
ATOM 669 C CA . ALA A 1 89 ? -4.158 -4.701 -9.808 1.00 75.38 89 ALA A CA 1
ATOM 670 C C . ALA A 1 89 ? -5.030 -5.809 -10.417 1.00 75.38 89 ALA A C 1
ATOM 672 O O . ALA A 1 89 ? -5.458 -6.716 -9.706 1.00 75.38 89 ALA A O 1
ATOM 673 N N . ASP A 1 90 ? -5.261 -5.763 -11.730 1.00 76.38 90 ASP A N 1
ATOM 674 C CA . ASP A 1 90 ? -6.170 -6.658 -12.458 1.00 76.38 90 ASP A CA 1
ATOM 675 C C . ASP A 1 90 ? -5.788 -8.137 -12.338 1.00 76.38 90 ASP A C 1
ATOM 677 O O . ASP A 1 90 ? -6.631 -9.025 -12.437 1.00 76.38 90 ASP A O 1
ATOM 681 N N . ALA A 1 91 ? -4.507 -8.410 -12.104 1.00 72.06 91 ALA A N 1
ATOM 682 C CA . ALA A 1 91 ? -3.989 -9.760 -11.966 1.00 72.06 91 ALA A CA 1
ATOM 683 C C . ALA A 1 91 ? -4.012 -10.304 -10.527 1.00 72.06 91 ALA A C 1
ATOM 685 O O . ALA A 1 91 ? -3.574 -11.434 -10.298 1.00 72.06 91 ALA A O 1
ATOM 686 N N . LEU A 1 92 ? -4.487 -9.529 -9.546 1.00 77.31 92 LEU A N 1
ATOM 687 C CA . LEU A 1 92 ? -4.567 -9.978 -8.159 1.00 77.31 92 LEU A CA 1
ATOM 688 C C . LEU A 1 92 ? -5.771 -10.907 -7.963 1.00 77.31 92 LEU A C 1
ATOM 690 O O . LEU A 1 92 ? -6.915 -10.552 -8.228 1.00 77.31 92 LEU A O 1
ATOM 694 N N . SER A 1 93 ? -5.525 -12.098 -7.417 1.00 73.50 93 SER A N 1
ATOM 695 C CA . SER A 1 93 ? -6.556 -13.110 -7.134 1.00 73.50 93 SER A CA 1
ATOM 696 C C . SER A 1 93 ? -7.335 -12.863 -5.835 1.00 73.50 93 SER A C 1
ATOM 698 O O . SER A 1 93 ? -8.024 -13.755 -5.340 1.00 73.50 93 SER A O 1
ATOM 700 N N . VAL A 1 94 ? -7.188 -11.684 -5.235 1.00 74.56 94 VAL A N 1
ATOM 701 C CA . VAL A 1 94 ? -7.680 -11.349 -3.895 1.00 74.56 94 VAL A CA 1
ATOM 702 C C . VAL A 1 94 ? -8.479 -10.050 -3.935 1.00 74.56 94 VAL A C 1
ATOM 704 O O . VAL A 1 94 ? -8.127 -9.138 -4.682 1.00 74.56 94 VAL A O 1
ATOM 707 N N . PRO A 1 95 ? -9.559 -9.938 -3.139 1.00 65.50 95 PRO A N 1
ATOM 708 C CA . PRO A 1 95 ? -10.414 -8.762 -3.157 1.00 65.50 95 PRO A CA 1
ATOM 709 C C . PRO A 1 95 ? -9.664 -7.549 -2.597 1.00 65.50 95 PRO A C 1
ATOM 711 O O . PRO A 1 95 ? -9.472 -7.412 -1.388 1.00 65.50 95 PRO A O 1
ATOM 714 N N . VAL A 1 96 ? -9.264 -6.654 -3.495 1.00 74.06 96 VAL A N 1
ATOM 715 C CA . VAL A 1 96 ? -8.635 -5.367 -3.191 1.00 74.06 96 VAL A CA 1
ATOM 716 C C . VAL A 1 96 ? -9.480 -4.228 -3.747 1.00 74.06 96 VAL A C 1
ATOM 718 O O . VAL A 1 96 ? -10.198 -4.387 -4.731 1.00 74.06 96 VAL A O 1
ATOM 721 N N . SER A 1 97 ? -9.417 -3.062 -3.105 1.00 71.19 97 SER A N 1
ATOM 722 C CA . SER A 1 97 ? -9.902 -1.824 -3.722 1.00 71.19 97 SER A CA 1
ATOM 723 C C . SER A 1 97 ? -8.745 -1.165 -4.466 1.00 71.19 97 SER A C 1
ATOM 725 O O . SER A 1 97 ? -7.691 -0.927 -3.880 1.00 71.19 97 SER A O 1
ATOM 727 N N . CYS A 1 98 ? -8.921 -0.877 -5.749 1.00 61.72 98 CYS A N 1
ATOM 728 C CA . CYS A 1 98 ? -7.875 -0.308 -6.596 1.00 61.72 98 CYS A CA 1
ATOM 729 C C . CYS A 1 98 ? -8.192 1.158 -6.872 1.00 61.72 98 CYS A C 1
ATOM 731 O O . CYS A 1 98 ? -9.339 1.498 -7.165 1.00 61.72 98 CYS A O 1
ATOM 733 N N . VAL A 1 99 ? -7.187 2.028 -6.783 1.00 60.59 99 VAL A N 1
ATOM 734 C CA . VAL A 1 99 ? -7.322 3.425 -7.206 1.00 60.59 99 VAL A CA 1
ATOM 735 C C . VAL A 1 99 ? -6.355 3.674 -8.351 1.00 60.59 99 VAL A C 1
ATOM 737 O O . VAL A 1 99 ? -5.155 3.846 -8.148 1.00 60.59 99 VAL A O 1
ATOM 740 N N . THR A 1 100 ? -6.901 3.713 -9.560 1.00 57.56 100 THR A N 1
ATOM 741 C CA . THR A 1 100 ? -6.190 4.127 -10.768 1.00 57.56 100 THR A CA 1
ATOM 742 C C . THR A 1 100 ? -6.499 5.596 -11.029 1.00 57.56 100 THR A C 1
ATOM 744 O O . THR A 1 100 ? -7.664 5.965 -11.179 1.00 57.56 100 THR A O 1
ATOM 747 N N . HIS A 1 101 ? -5.478 6.449 -11.090 1.00 47.72 10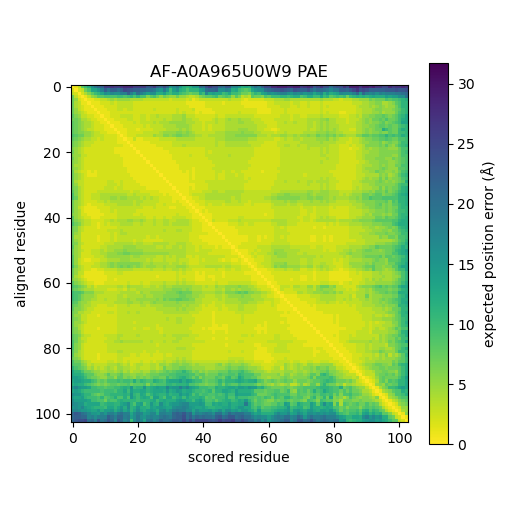1 HIS A N 1
ATOM 748 C CA . HIS A 1 101 ? -5.650 7.818 -11.571 1.00 47.72 101 HIS A CA 1
ATOM 749 C C . HIS A 1 101 ? -5.259 7.845 -13.050 1.00 47.72 101 HIS A C 1
ATOM 751 O O . HIS A 1 101 ? -4.076 7.783 -13.381 1.00 47.72 101 HIS A O 1
ATOM 757 N N . SER A 1 102 ? -6.244 7.914 -13.946 1.00 41.56 102 SER A N 1
ATOM 758 C CA . SER A 1 102 ? -5.983 8.328 -15.325 1.00 41.56 102 SER A CA 1
ATOM 759 C C . 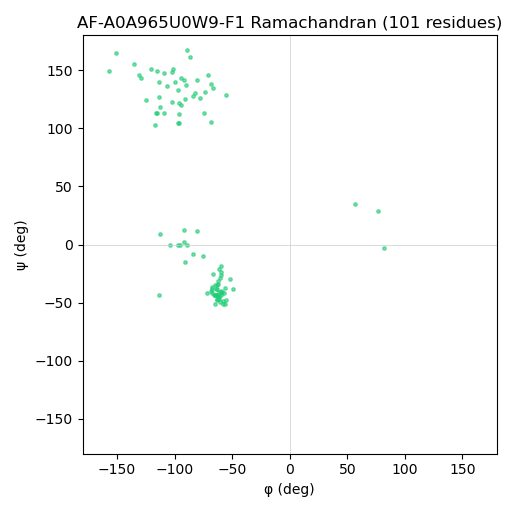SER A 1 102 ? -5.604 9.812 -15.311 1.00 41.56 102 SER A C 1
ATOM 761 O O . SER A 1 102 ? -6.184 10.587 -14.540 1.00 41.56 102 SER A O 1
ATOM 763 N N . ARG A 1 103 ? -4.595 10.192 -16.100 1.00 48.84 103 ARG A N 1
ATOM 764 C CA . ARG A 1 103 ? -4.275 11.605 -16.345 1.00 48.84 103 ARG A CA 1
ATOM 765 C C . ARG A 1 103 ? -5.414 12.305 -17.073 1.00 48.84 103 ARG A C 1
ATOM 767 O O . ARG A 1 103 ? -6.072 11.630 -17.895 1.00 48.84 103 ARG A O 1
#

Secondary structure (DSSP, 8-state):
-TT-BEEEEE-GGGGG-HHHHHHHHHHHHHHHHTT--EEEESSHHHHHHHGGGBPSSEEEE-SSHHHHHHHHHHHHHTT--EEEESS--TT-SS--EEE----

Mean predicted aligned error: 4.94 Å